Protein AF-A0ABD0PMT8-F1 (afdb_monomer_lite)

Structure (mmCIF, N/CA/C/O backbone):
data_AF-A0ABD0PMT8-F1
#
_entry.id   AF-A0ABD0PMT8-F1
#
loop_
_atom_site.group_PDB
_atom_site.id
_atom_site.type_symbol
_atom_site.label_atom_id
_atom_site.label_alt_id
_atom_site.label_comp_id
_atom_site.label_asym_id
_atom_site.label_entity_id
_atom_site.label_seq_id
_atom_site.pdbx_PDB_ins_code
_atom_site.Cartn_x
_atom_site.Cartn_y
_atom_site.Cartn_z
_atom_site.occupancy
_atom_site.B_iso_or_equiv
_atom_site.auth_seq_id
_atom_site.auth_comp_id
_atom_site.auth_asym_id
_atom_site.auth_atom_id
_atom_site.pdbx_PDB_model_num
ATOM 1 N N . VAL A 1 1 ? 21.613 -3.678 -17.437 1.00 86.06 1 VAL A N 1
ATOM 2 C CA . VAL A 1 1 ? 21.689 -2.504 -16.543 1.00 86.06 1 VAL A CA 1
ATOM 3 C C . VAL A 1 1 ? 21.342 -3.020 -15.163 1.00 86.06 1 VAL A C 1
ATOM 5 O O . VAL A 1 1 ? 20.342 -3.719 -15.073 1.00 86.06 1 VAL A O 1
ATOM 8 N N . GLY A 1 2 ? 22.207 -2.833 -14.167 1.00 92.25 2 GLY A N 1
ATOM 9 C CA . GLY A 1 2 ? 21.844 -3.144 -12.781 1.00 92.25 2 GLY A CA 1
ATOM 10 C C . GLY A 1 2 ? 20.996 -2.002 -12.235 1.00 92.25 2 GLY A C 1
ATOM 11 O O . GLY A 1 2 ? 21.310 -0.850 -12.531 1.00 92.25 2 GLY A O 1
ATOM 12 N N . ILE A 1 3 ? 19.929 -2.326 -11.516 1.00 95.12 3 ILE A N 1
ATOM 13 C CA . ILE A 1 3 ? 19.162 -1.354 -10.735 1.00 95.12 3 ILE A CA 1
ATOM 14 C C . ILE A 1 3 ? 19.771 -1.349 -9.332 1.00 95.12 3 ILE A C 1
ATOM 16 O O . ILE A 1 3 ? 20.175 -2.409 -8.848 1.00 95.12 3 ILE A O 1
ATOM 20 N N . ILE A 1 4 ? 19.946 -0.160 -8.759 1.00 94.19 4 ILE A N 1
ATOM 21 C CA . ILE A 1 4 ? 20.420 -0.005 -7.385 1.00 94.19 4 ILE A CA 1
ATOM 22 C C . ILE A 1 4 ? 19.175 -0.070 -6.513 1.00 94.19 4 ILE A C 1
ATOM 24 O O . ILE A 1 4 ? 18.227 0.656 -6.774 1.00 94.19 4 ILE A O 1
ATOM 28 N N . ASP A 1 5 ? 19.198 -1.003 -5.574 1.00 90.88 5 ASP A N 1
ATOM 29 C CA . ASP A 1 5 ? 18.148 -1.252 -4.596 1.00 90.88 5 ASP A CA 1
ATOM 30 C C . ASP A 1 5 ? 18.662 -0.719 -3.259 1.00 90.88 5 ASP A C 1
ATOM 32 O O . ASP A 1 5 ? 19.773 -1.097 -2.849 1.00 90.88 5 ASP A O 1
ATOM 36 N N . ASP A 1 6 ? 17.930 0.204 -2.645 1.00 90.25 6 ASP A N 1
ATOM 37 C CA . ASP A 1 6 ? 18.245 0.711 -1.314 1.00 90.25 6 ASP A CA 1
ATOM 38 C C . ASP A 1 6 ? 17.023 0.669 -0.381 1.00 90.25 6 ASP A C 1
ATOM 40 O O . ASP A 1 6 ? 16.229 -0.253 -0.500 1.00 90.25 6 ASP A O 1
ATOM 44 N N . ASP A 1 7 ? 16.996 1.518 0.647 1.00 87.06 7 ASP A N 1
ATOM 45 C CA . ASP A 1 7 ? 16.019 1.459 1.747 1.00 87.06 7 ASP A CA 1
ATOM 46 C C . ASP A 1 7 ? 15.352 2.833 1.980 1.00 87.06 7 ASP A C 1
ATOM 48 O O . ASP A 1 7 ? 14.820 3.118 3.064 1.00 87.06 7 ASP A O 1
ATOM 52 N N . ILE A 1 8 ? 15.493 3.751 1.024 1.00 86.69 8 ILE A N 1
ATOM 53 C CA . ILE A 1 8 ? 15.050 5.135 1.112 1.00 86.69 8 ILE A CA 1
ATOM 54 C C . ILE A 1 8 ? 13.871 5.300 0.167 1.00 86.69 8 ILE A C 1
ATOM 56 O O . ILE A 1 8 ? 14.021 5.165 -1.031 1.00 86.69 8 ILE A O 1
ATOM 60 N N . PHE A 1 9 ? 12.724 5.710 0.708 1.00 88.62 9 PHE A N 1
ATOM 61 C CA . PHE A 1 9 ? 11.568 6.046 -0.118 1.00 88.62 9 PHE A CA 1
ATOM 62 C C . PHE A 1 9 ? 11.873 7.206 -1.083 1.00 88.62 9 PHE A C 1
ATOM 64 O O . PHE A 1 9 ? 12.107 8.343 -0.647 1.00 88.62 9 PHE A O 1
ATOM 71 N N . GLU A 1 10 ? 11.782 6.922 -2.377 1.00 91.00 10 GLU A N 1
ATOM 72 C CA . GLU A 1 10 ? 11.940 7.849 -3.495 1.00 91.00 10 GLU A CA 1
ATOM 73 C C . GLU A 1 10 ? 10.642 7.985 -4.326 1.00 91.00 10 GLU A C 1
ATOM 75 O O . GLU A 1 10 ? 9.675 7.236 -4.178 1.00 91.00 10 GLU A O 1
ATOM 80 N N . GLU A 1 11 ? 10.572 9.005 -5.190 1.00 91.00 11 GLU A N 1
ATOM 81 C CA . GLU A 1 11 ? 9.503 9.096 -6.199 1.00 91.00 11 GLU A CA 1
ATOM 82 C C . GLU A 1 11 ? 9.849 8.230 -7.422 1.00 91.00 11 GLU A C 1
ATOM 84 O O . GLU A 1 11 ? 11.017 7.965 -7.676 1.00 91.00 11 GLU A O 1
ATOM 89 N N . ASP A 1 12 ? 8.853 7.847 -8.233 1.00 91.81 12 ASP A N 1
ATOM 90 C CA . ASP A 1 12 ? 9.092 7.109 -9.482 1.00 91.81 12 ASP A CA 1
ATOM 91 C C . ASP A 1 12 ? 10.097 7.840 -10.392 1.00 91.81 12 ASP A C 1
ATOM 93 O O . ASP A 1 12 ? 9.844 8.943 -10.896 1.00 91.81 12 ASP A O 1
ATOM 97 N N . GLU A 1 13 ? 11.213 7.180 -10.693 1.00 94.75 13 GLU A N 1
ATOM 98 C CA . GLU A 1 13 ? 12.280 7.738 -11.519 1.00 94.75 13 GLU A CA 1
ATOM 99 C C . GLU A 1 13 ? 12.350 7.068 -12.893 1.00 94.75 13 GLU A C 1
ATOM 101 O O . GLU A 1 13 ? 11.780 6.005 -13.139 1.00 94.75 13 GLU A O 1
ATOM 106 N N . HIS A 1 14 ? 13.065 7.673 -13.845 1.00 96.19 14 HIS A N 1
ATOM 107 C CA . HIS A 1 14 ? 13.299 7.030 -15.135 1.00 96.19 14 HIS A CA 1
ATOM 108 C C . HIS A 1 14 ? 14.665 7.345 -15.731 1.00 96.19 14 HIS A C 1
ATOM 110 O O . HIS A 1 14 ? 15.220 8.431 -15.577 1.00 96.19 14 HIS A O 1
ATOM 116 N N . PHE A 1 15 ? 15.168 6.397 -16.514 1.00 97.81 15 PHE A N 1
ATOM 117 C CA . PHE A 1 15 ? 16.355 6.578 -17.335 1.00 97.81 15 PHE A CA 1
ATOM 118 C C . PHE A 1 15 ? 16.117 6.081 -18.760 1.00 97.81 15 PHE A C 1
ATOM 120 O O . PHE A 1 15 ? 15.138 5.397 -19.068 1.00 97.81 15 PHE A O 1
ATOM 127 N N . PHE A 1 16 ? 17.032 6.440 -19.659 1.00 98.00 16 PHE A N 1
ATOM 128 C CA . PHE A 1 16 ? 16.930 6.103 -21.073 1.00 98.00 16 PHE A CA 1
ATOM 129 C C . PHE A 1 16 ? 18.049 5.167 -21.510 1.00 98.00 16 PHE A C 1
ATOM 131 O O . PHE A 1 16 ? 19.218 5.370 -21.183 1.00 98.00 16 PHE A O 1
ATOM 138 N N . VAL A 1 17 ? 17.704 4.189 -22.343 1.00 97.69 17 VAL A N 1
ATOM 139 C CA . VAL A 1 17 ? 18.668 3.353 -23.063 1.00 97.69 17 VAL A CA 1
ATOM 140 C C . VAL A 1 17 ? 18.586 3.701 -24.541 1.00 97.69 17 VAL A C 1
ATOM 142 O O . VAL A 1 17 ? 17.520 3.593 -25.140 1.00 97.69 17 VAL A O 1
ATOM 145 N N . ARG A 1 18 ? 19.701 4.133 -25.140 1.00 97.56 18 ARG A N 1
ATOM 146 C CA . ARG A 1 18 ? 19.748 4.613 -26.529 1.00 97.56 18 ARG A CA 1
ATOM 147 C C . ARG A 1 18 ? 20.630 3.729 -27.408 1.00 97.56 18 ARG A C 1
ATOM 149 O O . ARG A 1 18 ? 21.775 3.453 -27.059 1.00 97.56 18 ARG A O 1
ATOM 156 N N . LEU A 1 19 ? 20.120 3.353 -28.579 1.00 96.44 19 LEU A N 1
ATOM 157 C CA . LEU A 1 19 ? 20.895 2.694 -29.630 1.00 96.44 19 LEU A CA 1
ATOM 158 C C . LEU A 1 19 ? 21.696 3.737 -30.420 1.00 96.44 19 LEU A C 1
ATOM 160 O O . LEU A 1 19 ? 21.139 4.728 -30.891 1.00 96.44 19 LEU A O 1
ATOM 164 N N . LEU A 1 20 ? 23.004 3.521 -30.569 1.00 94.12 20 LEU A N 1
ATOM 165 C CA . LEU A 1 20 ? 23.929 4.416 -31.272 1.00 94.12 20 LEU A CA 1
ATOM 166 C C . LEU A 1 20 ? 24.997 3.604 -32.006 1.00 94.12 20 LEU A C 1
ATOM 168 O O . LEU A 1 20 ? 25.273 2.468 -31.631 1.00 94.12 20 LEU A O 1
ATOM 172 N N . ASN A 1 21 ? 25.651 4.236 -32.989 1.00 88.44 21 ASN A N 1
ATOM 173 C CA . ASN A 1 21 ? 26.905 3.745 -33.572 1.00 88.44 21 ASN A CA 1
ATOM 174 C C . ASN A 1 21 ? 26.790 2.296 -34.089 1.00 88.44 21 ASN A C 1
ATOM 176 O O . ASN A 1 21 ? 27.581 1.428 -33.721 1.00 88.44 21 ASN A O 1
ATOM 180 N N . LEU A 1 22 ? 25.770 2.037 -34.920 1.00 87.25 22 LEU A N 1
ATOM 181 C CA . LEU A 1 22 ? 25.650 0.774 -35.645 1.00 87.25 22 LEU A CA 1
ATOM 182 C C . LEU A 1 22 ? 26.889 0.593 -36.522 1.00 87.25 22 LEU A C 1
ATOM 184 O O . LEU A 1 22 ? 27.165 1.424 -37.381 1.00 87.25 22 LEU A O 1
ATOM 188 N N . ARG A 1 23 ? 27.614 -0.501 -36.305 1.00 84.38 23 ARG A N 1
ATOM 189 C CA . ARG A 1 23 ? 28.784 -0.883 -37.094 1.00 84.38 23 ARG A CA 1
ATOM 190 C C . ARG A 1 23 ? 28.513 -2.229 -37.734 1.00 84.38 23 ARG A C 1
ATOM 192 O O . ARG A 1 23 ? 28.020 -3.135 -37.063 1.00 84.38 23 ARG A O 1
ATOM 199 N N . VAL A 1 24 ? 28.831 -2.350 -39.015 1.00 83.00 24 VAL A N 1
ATOM 200 C CA . VAL A 1 24 ? 28.675 -3.595 -39.769 1.00 83.00 24 VAL A CA 1
ATOM 201 C C . VAL A 1 24 ? 30.066 -4.138 -40.063 1.00 83.00 24 VAL A C 1
ATOM 203 O O . VAL A 1 24 ? 30.890 -3.428 -40.630 1.00 83.00 24 VAL A O 1
ATOM 206 N N . GLY A 1 25 ? 30.332 -5.365 -39.617 1.00 80.25 25 GLY A N 1
ATOM 207 C CA . GLY A 1 25 ? 31.571 -6.078 -39.916 1.00 80.25 25 GLY A CA 1
ATOM 208 C C . GLY A 1 25 ? 31.377 -7.144 -40.991 1.00 80.25 25 GLY A C 1
ATOM 209 O O . GLY A 1 25 ? 30.244 -7.540 -41.280 1.00 80.25 25 GLY A O 1
ATOM 210 N N . ASP A 1 26 ? 32.479 -7.596 -41.580 1.00 79.38 26 ASP A N 1
ATOM 211 C CA . ASP A 1 26 ? 32.521 -8.761 -42.467 1.00 79.38 26 ASP A CA 1
ATOM 212 C C . ASP A 1 26 ? 32.546 -10.095 -41.685 1.00 79.38 26 ASP A C 1
ATOM 214 O O . ASP A 1 26 ? 32.408 -10.131 -40.457 1.00 79.38 26 ASP A O 1
ATOM 218 N N . ALA A 1 27 ? 32.663 -11.219 -42.401 1.00 78.12 27 ALA A N 1
ATOM 219 C CA . ALA A 1 27 ? 32.659 -12.561 -41.809 1.00 78.12 27 ALA A CA 1
ATOM 220 C C . ALA A 1 27 ? 33.898 -12.831 -40.934 1.00 78.12 27 ALA A C 1
ATOM 222 O O . ALA A 1 27 ? 33.855 -13.685 -40.046 1.00 78.12 27 ALA A O 1
ATOM 223 N N . GLU A 1 28 ? 34.981 -12.092 -41.164 1.00 82.94 28 GLU A N 1
ATOM 224 C CA . GLU A 1 28 ? 36.216 -12.111 -40.390 1.00 82.94 28 GLU A CA 1
ATOM 225 C C . GLU A 1 28 ? 36.166 -11.190 -39.151 1.00 82.94 28 GLU A C 1
ATOM 227 O O . GLU A 1 28 ? 37.104 -11.186 -38.350 1.00 82.94 28 GLU A O 1
ATOM 232 N N . GLY A 1 29 ? 35.067 -10.452 -38.942 1.00 75.94 29 GLY A N 1
ATOM 233 C CA . GLY A 1 29 ? 34.867 -9.565 -37.792 1.00 75.94 29 GLY A CA 1
ATOM 234 C C . GLY A 1 29 ? 35.569 -8.210 -37.922 1.00 75.94 29 GLY A C 1
ATOM 235 O O . GLY A 1 29 ? 35.713 -7.496 -36.925 1.00 75.94 29 GLY A O 1
ATOM 236 N N . MET A 1 30 ? 36.005 -7.846 -39.128 1.00 77.12 30 MET A N 1
ATOM 237 C CA . MET A 1 30 ? 36.593 -6.547 -39.427 1.00 77.12 30 MET A CA 1
ATOM 238 C C . MET A 1 30 ? 35.482 -5.539 -39.715 1.00 77.12 30 MET A C 1
ATOM 240 O O . MET A 1 30 ? 34.586 -5.786 -40.518 1.00 77.12 30 MET A O 1
ATOM 244 N N . PHE A 1 31 ? 35.532 -4.383 -39.055 1.00 76.31 31 PHE A N 1
ATOM 245 C CA . PHE A 1 31 ? 34.593 -3.290 -39.299 1.00 76.31 31 PHE A CA 1
ATOM 246 C C . PHE A 1 31 ? 35.156 -2.390 -40.402 1.00 76.31 31 PHE A C 1
ATOM 248 O O . PHE A 1 31 ? 36.201 -1.766 -40.210 1.00 76.31 31 PHE A O 1
ATOM 255 N N . GLU A 1 32 ? 34.483 -2.337 -41.550 1.00 68.06 32 GLU A N 1
ATOM 256 C CA . GLU A 1 32 ? 34.843 -1.426 -42.641 1.00 68.06 32 GLU A CA 1
ATOM 257 C C . GLU A 1 32 ? 34.636 0.035 -42.190 1.00 68.06 32 GLU A C 1
ATOM 259 O O . GLU A 1 32 ? 33.664 0.358 -41.503 1.00 68.06 32 GLU A O 1
ATOM 264 N N . SER A 1 33 ? 35.557 0.935 -42.551 1.00 61.69 33 SER A N 1
ATOM 265 C CA . SER A 1 33 ? 35.301 2.379 -42.493 1.00 61.69 33 SER A CA 1
ATOM 266 C C . SER A 1 33 ? 34.287 2.722 -43.577 1.00 61.69 33 SER A C 1
ATOM 268 O O . SER A 1 33 ? 34.504 2.294 -44.704 1.00 61.69 33 SER A O 1
ATOM 270 N N . ASP A 1 34 ? 33.227 3.469 -43.248 1.00 61.41 34 ASP A N 1
ATOM 271 C CA . ASP A 1 34 ? 32.156 3.862 -44.179 1.00 61.41 34 ASP A CA 1
ATOM 272 C C . ASP A 1 34 ? 32.714 4.307 -45.547 1.00 61.41 34 ASP A C 1
ATOM 274 O O . ASP A 1 34 ? 33.163 5.443 -45.716 1.00 61.41 34 ASP A O 1
ATOM 278 N N . ASP A 1 35 ? 32.695 3.403 -46.530 1.00 63.34 35 ASP A N 1
ATOM 279 C CA . ASP A 1 35 ? 33.005 3.717 -47.920 1.00 63.34 35 ASP A CA 1
ATOM 280 C C . ASP A 1 35 ? 31.790 4.447 -48.502 1.00 63.34 35 ASP A C 1
ATOM 282 O O . ASP A 1 35 ? 30.694 3.890 -48.597 1.00 63.34 35 ASP A O 1
ATOM 286 N N . ALA A 1 36 ? 31.978 5.713 -48.878 1.00 60.78 36 ALA A N 1
ATOM 287 C CA . ALA A 1 36 ? 30.900 6.643 -49.230 1.00 60.78 36 ALA A CA 1
ATOM 288 C C . ALA A 1 36 ? 30.051 6.233 -50.459 1.00 60.78 36 ALA A C 1
ATOM 290 O O . ALA A 1 36 ? 29.017 6.851 -50.709 1.00 60.78 36 ALA A O 1
ATOM 291 N N . ASP A 1 37 ? 30.462 5.195 -51.197 1.00 63.72 37 ASP A N 1
ATOM 292 C CA . ASP A 1 37 ? 29.815 4.705 -52.423 1.00 63.72 37 ASP A CA 1
ATOM 293 C C . ASP A 1 37 ? 28.985 3.411 -52.238 1.00 63.72 37 ASP A C 1
ATOM 295 O O . ASP A 1 37 ? 28.399 2.918 -53.205 1.00 63.72 37 ASP A O 1
ATOM 299 N N . GLN A 1 38 ? 28.880 2.848 -51.022 1.00 66.44 38 GLN A N 1
ATOM 300 C CA . GLN A 1 38 ? 28.040 1.667 -50.747 1.00 66.44 38 GLN A CA 1
ATOM 301 C C . GLN A 1 38 ? 26.762 2.000 -49.965 1.00 66.44 38 GLN A C 1
ATOM 303 O O . GLN A 1 38 ? 26.754 2.781 -49.016 1.00 66.44 38 GLN A O 1
ATOM 308 N N . ALA A 1 39 ? 25.650 1.361 -50.352 1.00 65.06 39 ALA A N 1
ATOM 309 C CA . ALA A 1 39 ? 24.392 1.454 -49.615 1.00 65.06 39 ALA A CA 1
AT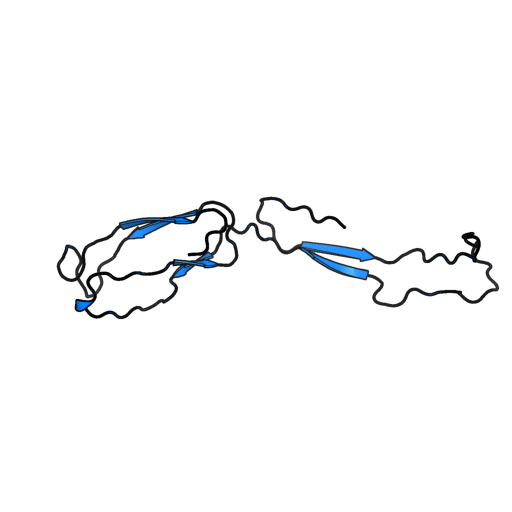OM 310 C C . ALA A 1 39 ? 24.560 0.904 -48.181 1.00 65.06 39 ALA A C 1
ATOM 312 O O . ALA A 1 39 ? 25.256 -0.098 -47.994 1.00 65.06 39 ALA A O 1
ATOM 313 N N . PRO A 1 40 ? 23.901 1.504 -47.171 1.00 69.06 40 PRO A N 1
ATOM 314 C CA . PRO A 1 40 ? 24.057 1.089 -45.782 1.00 69.06 40 PRO A CA 1
ATOM 315 C C . PRO A 1 40 ? 23.639 -0.376 -45.603 1.00 69.06 40 PRO A C 1
ATOM 317 O O . PRO A 1 40 ? 22.489 -0.741 -45.849 1.00 69.06 40 PRO A O 1
ATOM 320 N N . LYS A 1 41 ? 24.577 -1.213 -45.143 1.00 76.56 41 LYS A N 1
ATOM 321 C CA . LYS A 1 41 ? 24.370 -2.657 -44.914 1.00 76.56 41 LYS A CA 1
ATOM 322 C C . LYS A 1 41 ? 23.418 -2.949 -43.740 1.00 76.56 41 LYS A C 1
ATOM 324 O O . LYS A 1 41 ? 22.911 -4.059 -43.612 1.00 76.56 41 LYS A O 1
ATOM 329 N N . GLY A 1 42 ? 23.142 -1.951 -42.902 1.00 84.62 42 GLY A N 1
ATOM 330 C CA . GLY A 1 42 ? 22.171 -2.014 -41.815 1.00 84.62 42 GLY A CA 1
ATOM 331 C C . GLY A 1 42 ? 21.677 -0.621 -41.434 1.00 84.62 42 GLY A C 1
ATOM 332 O O . GLY A 1 42 ? 22.294 0.387 -41.775 1.00 84.62 42 GLY A O 1
ATOM 333 N N . ARG A 1 43 ? 20.547 -0.551 -40.726 1.00 89.38 43 ARG A N 1
ATOM 334 C CA . ARG A 1 43 ? 19.976 0.715 -40.256 1.00 89.38 43 ARG A CA 1
ATOM 335 C C . ARG A 1 43 ? 19.271 0.528 -38.919 1.00 89.38 43 ARG A C 1
ATOM 337 O O . ARG A 1 43 ? 18.487 -0.405 -38.768 1.00 89.38 43 ARG A O 1
ATOM 344 N N . LEU A 1 44 ? 19.506 1.451 -37.989 1.00 92.50 44 LEU A N 1
ATOM 345 C CA . LEU A 1 44 ? 18.707 1.568 -36.772 1.00 92.50 44 LEU A CA 1
ATOM 346 C C . LEU A 1 44 ? 17.353 2.221 -37.099 1.00 92.50 44 LEU A C 1
ATOM 348 O O . LEU A 1 44 ? 17.304 3.196 -37.850 1.00 92.50 44 LEU A O 1
ATOM 352 N N . VAL A 1 45 ? 16.262 1.692 -36.548 1.00 94.56 45 VAL A N 1
ATOM 353 C CA . VAL A 1 45 ? 14.895 2.194 -36.766 1.00 94.56 45 VAL A CA 1
ATOM 354 C C . VAL A 1 45 ? 14.205 2.476 -35.437 1.00 94.56 45 VAL A C 1
ATOM 356 O O . VAL A 1 45 ? 14.538 1.857 -34.431 1.00 94.56 45 VAL A O 1
ATOM 359 N N . GLU A 1 46 ? 13.257 3.413 -35.437 1.00 95.44 46 GLU A N 1
ATOM 360 C CA . GLU A 1 46 ? 12.527 3.791 -34.225 1.00 95.44 46 GLU A CA 1
ATOM 361 C C . GLU A 1 46 ? 11.727 2.615 -33.624 1.00 95.44 46 GLU A C 1
ATOM 363 O O . GLU A 1 46 ? 11.177 1.807 -34.382 1.00 95.44 46 GLU A O 1
ATOM 368 N N . PRO A 1 47 ? 11.606 2.545 -32.281 1.00 95.44 47 PRO A N 1
ATOM 369 C CA . PRO A 1 47 ? 12.177 3.473 -31.300 1.00 95.44 47 PRO A CA 1
ATOM 370 C C . PRO A 1 47 ? 13.680 3.247 -31.057 1.00 95.44 47 PRO A C 1
ATOM 372 O O . PRO A 1 47 ? 14.110 2.144 -30.725 1.00 95.44 47 PRO A O 1
ATOM 375 N N . LEU A 1 48 ? 14.486 4.309 -31.163 1.00 96.81 48 LEU A N 1
ATOM 376 C CA . LEU A 1 48 ? 15.933 4.257 -30.875 1.00 96.81 48 LEU A CA 1
ATOM 377 C C . LEU A 1 48 ? 16.273 4.467 -29.400 1.00 96.81 48 LEU A C 1
ATOM 379 O O . LEU A 1 48 ? 17.436 4.348 -29.003 1.00 96.81 48 LEU A O 1
ATOM 383 N N . MET A 1 49 ? 15.270 4.823 -28.605 1.00 97.81 49 MET A N 1
ATOM 384 C CA . MET A 1 49 ? 15.390 5.087 -27.185 1.00 97.81 49 MET A CA 1
ATOM 385 C C . MET A 1 49 ? 14.287 4.344 -26.440 1.00 97.81 49 MET A C 1
ATOM 387 O O . MET A 1 49 ? 13.108 4.524 -26.739 1.00 97.81 49 MET A O 1
ATOM 391 N N . ALA A 1 50 ? 14.678 3.527 -25.470 1.00 97.75 50 ALA A N 1
ATOM 392 C CA . ALA A 1 50 ? 13.766 2.933 -24.508 1.00 97.75 50 ALA A CA 1
ATOM 393 C C . ALA A 1 50 ? 13.765 3.784 -23.235 1.00 97.75 50 ALA A C 1
ATOM 395 O O . ALA A 1 50 ? 14.835 4.143 -22.740 1.00 97.75 50 ALA A O 1
ATOM 396 N N . THR A 1 51 ? 12.578 4.089 -22.717 1.00 97.75 51 THR A N 1
ATOM 397 C CA . THR A 1 51 ? 12.395 4.661 -21.378 1.00 97.75 51 THR A CA 1
ATOM 398 C C . THR A 1 51 ? 12.209 3.516 -20.394 1.00 97.75 51 THR A C 1
ATOM 400 O O . THR A 1 51 ? 11.382 2.637 -20.633 1.00 97.75 51 THR 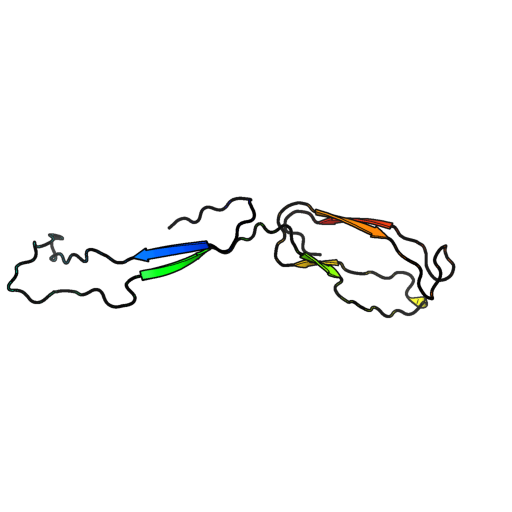A O 1
ATOM 403 N N . VAL A 1 52 ? 12.973 3.522 -19.308 1.00 97.25 52 VAL A N 1
ATOM 404 C CA . VAL A 1 52 ? 12.851 2.567 -18.206 1.00 97.25 52 VAL A CA 1
ATOM 405 C C . VAL A 1 52 ? 12.457 3.351 -16.967 1.00 97.25 52 VAL A C 1
ATOM 407 O O . VAL A 1 52 ? 13.160 4.293 -16.618 1.00 97.25 52 VAL A O 1
ATOM 410 N N . THR A 1 53 ? 11.352 2.968 -16.334 1.00 96.31 53 THR A N 1
ATOM 411 C CA . THR A 1 53 ? 10.885 3.549 -15.069 1.00 96.31 53 THR A CA 1
ATOM 412 C C . THR A 1 53 ? 11.287 2.631 -13.921 1.00 96.31 53 THR A C 1
ATOM 414 O O . THR A 1 53 ? 11.113 1.415 -14.029 1.00 96.31 53 THR A O 1
ATOM 417 N N . ILE A 1 54 ? 11.838 3.210 -12.861 1.00 95.00 54 ILE A N 1
ATOM 418 C CA . ILE A 1 54 ? 12.119 2.553 -11.587 1.00 95.00 54 ILE A CA 1
ATOM 419 C C . ILE A 1 54 ? 10.988 2.966 -10.648 1.00 95.00 54 ILE A C 1
ATOM 421 O O . ILE A 1 54 ? 10.710 4.154 -10.514 1.00 95.00 54 ILE A O 1
ATOM 425 N N . LEU A 1 55 ? 10.297 1.970 -10.100 1.00 91.31 55 LEU A N 1
ATOM 426 C CA . LEU A 1 55 ? 9.253 2.169 -9.102 1.00 91.31 55 LEU A CA 1
ATOM 427 C C . LEU A 1 55 ? 9.875 1.885 -7.742 1.00 91.31 55 LEU A C 1
ATOM 429 O O . LEU A 1 55 ? 10.498 0.833 -7.591 1.00 91.31 55 LEU A O 1
ATOM 433 N N . ASP A 1 56 ? 9.688 2.801 -6.804 1.00 89.56 56 ASP A N 1
ATOM 434 C CA . ASP A 1 56 ? 10.125 2.651 -5.420 1.00 89.56 56 ASP A CA 1
ATOM 435 C C . ASP A 1 56 ? 9.206 1.682 -4.652 1.00 89.56 56 ASP A C 1
ATOM 437 O O . ASP A 1 56 ? 7.976 1.719 -4.806 1.00 89.56 56 ASP A O 1
ATOM 441 N N . ASP A 1 57 ? 9.783 0.801 -3.833 1.00 85.50 57 ASP A N 1
ATOM 442 C CA . ASP A 1 57 ? 9.055 -0.111 -2.943 1.00 85.50 57 ASP A CA 1
ATOM 443 C C . ASP A 1 57 ? 9.364 0.095 -1.447 1.00 85.50 57 ASP A C 1
ATOM 445 O O . ASP A 1 57 ? 8.897 -0.673 -0.597 1.00 85.50 57 ASP A O 1
ATOM 449 N N . ASP A 1 58 ? 10.020 1.204 -1.100 1.00 90.75 58 ASP A N 1
ATOM 450 C CA . ASP A 1 58 ? 10.465 1.550 0.250 1.00 90.75 58 ASP A CA 1
ATOM 451 C C . ASP A 1 58 ? 9.454 2.379 1.053 1.00 90.75 58 ASP A C 1
ATOM 453 O O . ASP A 1 58 ? 9.704 2.803 2.189 1.00 90.75 58 ASP A O 1
ATOM 457 N N . HIS A 1 59 ? 8.251 2.587 0.518 1.00 92.56 59 HIS A N 1
ATOM 458 C CA . HIS A 1 59 ? 7.200 3.271 1.258 1.00 92.56 59 HIS A CA 1
ATOM 459 C C . HIS A 1 59 ? 6.825 2.484 2.534 1.00 92.56 59 HIS A C 1
ATOM 461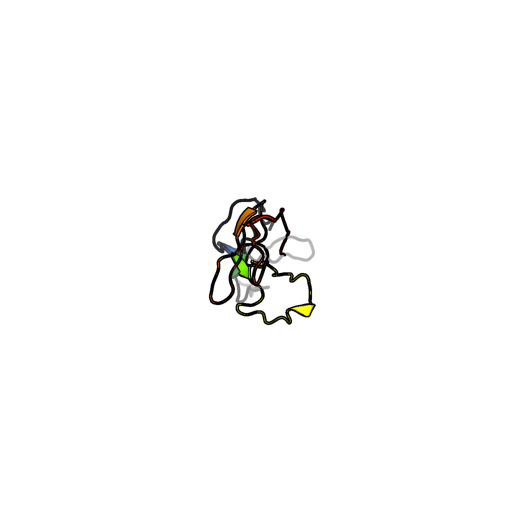 O O . HIS A 1 59 ? 6.546 1.279 2.518 1.00 92.56 59 HIS A O 1
ATOM 467 N N . ALA A 1 60 ? 6.733 3.185 3.669 1.00 91.94 60 ALA A N 1
ATOM 468 C CA . ALA A 1 60 ? 6.406 2.577 4.965 1.00 91.94 60 ALA A CA 1
ATOM 469 C C . ALA A 1 60 ? 4.969 2.023 5.048 1.00 91.94 60 ALA A C 1
ATOM 471 O O . ALA A 1 60 ? 4.608 1.346 6.011 1.00 91.94 60 ALA A O 1
ATOM 472 N N . GLY A 1 61 ? 4.143 2.290 4.043 1.00 93.56 61 GLY A N 1
ATOM 473 C CA . GLY A 1 61 ? 2.780 1.795 3.908 1.00 93.56 61 GLY A CA 1
ATOM 474 C C . GLY A 1 61 ? 1.703 2.802 4.319 1.00 93.56 61 GLY A C 1
ATOM 475 O O . GLY A 1 61 ? 1.935 3.779 5.027 1.00 93.56 61 GLY A O 1
ATOM 476 N N . ILE A 1 62 ? 0.491 2.553 3.835 1.00 94.50 62 ILE A N 1
ATOM 477 C CA . ILE A 1 62 ? -0.741 3.296 4.094 1.00 94.50 62 ILE A CA 1
ATOM 478 C C . ILE A 1 62 ? -1.690 2.357 4.829 1.00 94.50 62 ILE A C 1
ATOM 480 O O . ILE A 1 62 ? -2.081 1.319 4.296 1.00 94.50 62 ILE A O 1
ATOM 484 N N . PHE A 1 63 ? -2.080 2.731 6.042 1.00 97.19 63 PHE A N 1
ATOM 485 C CA . PHE A 1 63 ? -2.821 1.858 6.946 1.00 97.19 63 PHE A CA 1
ATOM 486 C C . PHE A 1 63 ? -4.303 2.219 6.975 1.00 97.19 63 PHE A C 1
ATOM 488 O O . PHE A 1 63 ? -4.667 3.368 7.229 1.00 97.19 63 PHE A O 1
ATOM 495 N N . THR A 1 64 ? -5.169 1.240 6.728 1.00 97.56 64 THR A N 1
ATOM 496 C CA . THR A 1 64 ? -6.628 1.414 6.766 1.00 97.56 64 THR A CA 1
ATOM 497 C C . THR A 1 64 ? -7.300 0.203 7.395 1.00 97.56 64 THR A C 1
ATOM 499 O O . THR A 1 64 ? -6.737 -0.883 7.412 1.00 97.56 64 THR A O 1
ATOM 502 N N . PHE A 1 65 ? -8.535 0.342 7.870 1.00 97.94 65 PHE A N 1
ATOM 503 C CA . PHE A 1 65 ? -9.353 -0.835 8.174 1.00 97.94 65 PHE A CA 1
ATOM 504 C C . PHE A 1 65 ? -9.811 -1.522 6.885 1.00 97.94 65 PHE A C 1
ATOM 506 O O . PHE A 1 65 ? -9.988 -0.859 5.861 1.00 97.94 65 PHE A O 1
ATOM 513 N N . THR A 1 66 ? -10.041 -2.834 6.953 1.00 96.75 66 THR A N 1
ATOM 514 C CA . THR A 1 66 ? -10.619 -3.601 5.832 1.00 96.75 66 THR A CA 1
ATOM 515 C C . THR A 1 66 ? -12.026 -3.104 5.499 1.00 96.75 66 THR A C 1
ATOM 517 O O . THR A 1 66 ? -12.344 -2.846 4.341 1.00 96.75 66 THR A O 1
ATOM 520 N N . ASP A 1 67 ? -12.842 -2.884 6.533 1.00 96.19 67 ASP A N 1
ATOM 521 C CA . ASP A 1 67 ? -14.217 -2.417 6.410 1.00 96.19 67 ASP A CA 1
ATOM 522 C C . ASP A 1 67 ? -14.454 -1.181 7.276 1.00 96.19 67 ASP A C 1
ATOM 524 O O . ASP A 1 67 ? -14.088 -1.128 8.449 1.00 96.19 67 ASP A O 1
ATOM 528 N N . ARG A 1 68 ? -15.153 -0.186 6.718 1.00 95.50 68 ARG A N 1
ATOM 529 C CA . ARG A 1 68 ? -15.584 1.005 7.473 1.00 95.50 68 ARG A CA 1
ATOM 530 C C . ARG A 1 68 ? -16.702 0.696 8.475 1.00 95.50 68 ARG A C 1
ATOM 532 O O . ARG A 1 68 ? -16.916 1.458 9.415 1.00 95.50 68 ARG A O 1
ATOM 539 N N . LEU A 1 69 ? -17.478 -0.356 8.227 1.00 95.94 69 LEU A N 1
ATOM 540 C CA . LEU A 1 69 ? -18.651 -0.706 9.017 1.00 95.94 69 LEU A CA 1
ATOM 541 C C . LEU A 1 69 ? -18.732 -2.216 9.180 1.00 95.94 69 LEU A C 1
ATOM 543 O O . LEU A 1 69 ? -18.969 -2.929 8.208 1.00 95.94 69 LEU A O 1
ATOM 547 N N . VAL A 1 70 ? -18.650 -2.671 10.424 1.00 96.19 70 VAL A N 1
ATOM 548 C CA . VAL A 1 70 ? -18.807 -4.079 10.782 1.00 96.19 70 VAL A CA 1
ATOM 549 C C . VAL A 1 70 ? -20.084 -4.242 11.601 1.00 96.19 70 VAL A C 1
ATOM 551 O O . VAL A 1 70 ? -20.408 -3.410 12.447 1.00 96.19 70 VAL A O 1
ATOM 554 N N . ARG A 1 71 ? -20.850 -5.297 11.319 1.00 96.06 71 ARG A N 1
ATOM 555 C CA . ARG A 1 71 ? -22.056 -5.659 12.072 1.00 96.06 71 ARG A CA 1
ATOM 556 C C . ARG A 1 71 ? -21.857 -7.030 12.688 1.00 96.06 71 ARG A C 1
ATOM 558 O O . ARG A 1 71 ? -21.561 -7.977 11.968 1.00 96.06 71 ARG A O 1
ATOM 565 N N . VAL A 1 72 ? -22.091 -7.136 13.989 1.00 96.00 72 VAL A N 1
ATOM 566 C CA . VAL A 1 72 ? -22.053 -8.404 14.722 1.00 96.00 72 VAL A CA 1
ATOM 567 C C . VAL A 1 72 ? -23.283 -8.590 15.580 1.00 96.00 72 VAL A C 1
ATOM 569 O O . VAL A 1 72 ? -23.979 -7.636 15.919 1.00 96.00 72 VAL A O 1
ATOM 572 N N . SER A 1 73 ? -23.534 -9.850 15.918 1.00 96.19 73 SER A N 1
ATOM 573 C CA . SER A 1 73 ? -24.459 -10.212 16.979 1.00 96.19 73 SER A CA 1
ATOM 574 C C . SER A 1 73 ? -23.730 -10.198 18.318 1.00 96.19 73 SER A C 1
ATOM 576 O O . SER A 1 73 ? -22.592 -10.651 18.404 1.00 96.19 73 SER A O 1
ATOM 578 N N . GLU A 1 74 ? -24.418 -9.765 19.369 1.00 94.00 74 GLU A N 1
ATOM 579 C CA . GLU A 1 74 ? -23.933 -9.805 20.755 1.00 94.00 74 GLU A CA 1
ATOM 580 C C . GLU A 1 74 ? -23.515 -11.222 21.194 1.00 94.00 74 GLU A C 1
ATOM 582 O O . GLU A 1 74 ? -22.665 -11.383 22.063 1.00 94.00 74 GLU A O 1
ATOM 587 N N . SER A 1 75 ? -24.043 -12.275 20.555 1.00 95.31 75 SER A N 1
ATOM 588 C CA . SER A 1 75 ? -23.694 -13.665 20.872 1.00 95.31 75 SER A CA 1
ATOM 589 C C . SER A 1 75 ? -22.335 -14.126 20.327 1.00 95.31 75 SER A C 1
ATOM 591 O O . SER A 1 75 ? -21.978 -15.283 20.538 1.00 95.31 75 SER 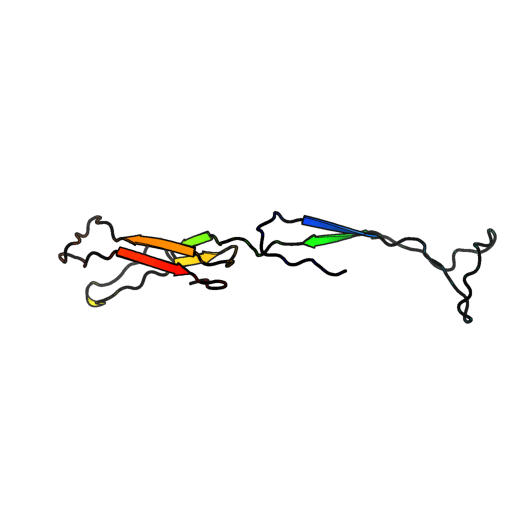A O 1
ATOM 593 N N . VAL A 1 76 ? -21.602 -13.288 19.580 1.00 95.44 76 VAL A N 1
ATOM 594 C CA . VAL A 1 76 ? -20.309 -13.668 18.974 1.00 95.44 76 VAL A CA 1
ATOM 595 C C . VAL A 1 76 ? -19.193 -13.823 20.014 1.00 95.44 76 VAL A C 1
ATOM 597 O O . VAL A 1 76 ? -18.239 -14.564 19.792 1.00 95.44 76 VAL A O 1
ATOM 600 N N . GLY A 1 77 ? -19.314 -13.149 21.162 1.00 93.12 77 GLY A N 1
ATOM 601 C CA . GLY A 1 77 ? -18.311 -13.137 22.229 1.00 93.12 77 GLY A CA 1
ATOM 602 C C . GLY A 1 77 ? -17.111 -12.238 21.919 1.00 93.12 77 GLY A C 1
ATOM 603 O O . GLY A 1 77 ? -16.854 -11.294 22.658 1.00 93.12 77 GLY A O 1
ATOM 604 N N . THR A 1 78 ? -16.397 -12.489 20.820 1.00 93.62 78 THR A N 1
ATOM 605 C CA . THR A 1 78 ? -15.228 -11.694 20.406 1.00 93.62 78 THR A CA 1
ATOM 606 C C . THR A 1 78 ? -15.301 -11.359 18.920 1.00 93.62 78 THR A C 1
ATOM 608 O O . THR A 1 78 ? -15.683 -12.191 18.102 1.00 93.62 78 THR A O 1
ATOM 611 N N . MET A 1 79 ? -14.942 -10.122 18.585 1.00 93.94 79 MET A N 1
ATOM 612 C CA . MET A 1 79 ? -14.860 -9.604 17.222 1.00 93.94 79 MET A CA 1
ATOM 613 C C . MET A 1 79 ? -13.400 -9.297 16.896 1.00 93.94 79 MET A C 1
ATOM 615 O O . MET A 1 79 ? -12.705 -8.698 17.713 1.00 93.94 79 MET A O 1
ATOM 619 N N . GLU A 1 80 ? -12.986 -9.607 15.672 1.00 93.88 80 GLU A N 1
ATOM 620 C CA . GLU A 1 80 ? -11.724 -9.141 15.099 1.00 93.88 80 GLU A CA 1
ATOM 621 C C . GLU A 1 80 ? -11.983 -8.013 14.092 1.00 93.88 80 GLU A C 1
ATOM 623 O O . GLU A 1 80 ? -12.910 -8.085 13.284 1.00 93.88 80 GLU A O 1
ATOM 628 N N . VAL A 1 81 ? -11.165 -6.958 14.142 1.00 95.69 81 VAL A N 1
ATOM 629 C CA . VAL A 1 81 ? -11.193 -5.849 13.179 1.00 95.69 81 VAL A CA 1
ATOM 630 C C . VAL A 1 81 ? -9.809 -5.728 12.556 1.00 95.69 81 VAL A C 1
ATOM 632 O O . VAL A 1 81 ? -8.845 -5.376 13.230 1.00 95.69 81 VAL A O 1
ATOM 635 N N . THR A 1 82 ? -9.710 -6.034 11.266 1.00 96.81 82 THR A N 1
ATOM 636 C CA . THR A 1 82 ? -8.425 -6.125 10.565 1.00 96.81 82 THR A CA 1
ATOM 637 C C . THR A 1 82 ? -7.974 -4.772 10.020 1.00 96.81 82 THR A C 1
ATOM 639 O O . THR A 1 82 ? -8.721 -4.100 9.295 1.00 96.81 82 THR A O 1
ATOM 642 N N . VAL A 1 83 ? -6.724 -4.410 10.318 1.00 97.81 83 VAL A N 1
ATOM 643 C CA . VAL A 1 83 ? -5.991 -3.303 9.691 1.00 97.81 83 VAL A CA 1
ATOM 644 C C . VAL A 1 83 ? -5.162 -3.859 8.535 1.00 97.81 83 VAL A C 1
ATOM 646 O O . VAL A 1 83 ? -4.529 -4.897 8.669 1.00 97.81 83 VAL A O 1
ATOM 649 N N . VAL A 1 84 ? -5.175 -3.174 7.398 1.00 97.50 84 VAL A N 1
ATOM 650 C CA . VAL A 1 84 ? -4.401 -3.510 6.200 1.00 97.50 84 VAL A CA 1
ATOM 651 C C . VAL A 1 84 ? -3.373 -2.414 5.929 1.00 97.50 84 VAL A C 1
ATOM 653 O O . VAL A 1 84 ? -3.684 -1.227 6.054 1.00 97.50 84 VAL A O 1
ATOM 656 N N . ARG A 1 85 ? -2.159 -2.807 5.544 1.00 97.31 85 ARG A N 1
ATOM 657 C CA . ARG A 1 85 ? -1.052 -1.931 5.137 1.00 97.31 85 ARG A CA 1
ATOM 658 C C . ARG A 1 85 ? -0.870 -2.034 3.621 1.00 97.31 85 ARG A C 1
ATOM 660 O O . ARG A 1 85 ? -0.544 -3.096 3.100 1.00 97.31 85 ARG A O 1
ATOM 667 N N . ASN A 1 86 ? -1.120 -0.934 2.920 1.00 92.75 86 ASN A N 1
ATOM 668 C CA . ASN A 1 86 ? -1.118 -0.833 1.459 1.00 92.75 86 ASN A CA 1
ATOM 669 C C . ASN A 1 86 ? 0.005 0.075 0.956 1.00 92.75 86 ASN A C 1
ATOM 671 O O . ASN A 1 86 ? 0.549 0.858 1.723 1.00 92.75 86 ASN A O 1
ATOM 675 N N . SER A 1 87 ? 0.286 0.048 -0.349 1.00 88.50 87 SER A N 1
ATOM 676 C CA . SER A 1 87 ? 1.236 0.973 -0.990 1.00 88.50 87 SER A CA 1
ATOM 677 C C . SER A 1 87 ? 2.599 1.006 -0.290 1.00 88.50 87 SER A C 1
ATOM 679 O O . SER A 1 87 ? 3.117 2.083 -0.033 1.00 88.50 87 SER A O 1
ATOM 681 N N . GLY A 1 88 ? 3.120 -0.157 0.102 1.00 89.75 88 GLY A N 1
ATOM 682 C CA . GLY A 1 88 ? 4.407 -0.299 0.782 1.00 89.75 88 GLY A CA 1
ATOM 683 C C . GLY A 1 88 ? 4.323 -1.130 2.061 1.00 89.75 88 GLY A C 1
ATOM 684 O O . GLY A 1 88 ? 3.297 -1.144 2.744 1.00 89.75 88 GLY A O 1
ATOM 685 N N . ALA A 1 89 ? 5.400 -1.847 2.369 1.00 94.06 89 ALA A N 1
ATOM 686 C CA . ALA A 1 89 ? 5.524 -2.675 3.569 1.00 94.06 89 ALA A CA 1
ATOM 687 C C . ALA A 1 89 ? 6.916 -2.559 4.218 1.00 94.06 89 ALA A C 1
ATOM 689 O O . ALA A 1 89 ? 7.302 -3.408 5.027 1.00 94.06 89 ALA A O 1
ATOM 690 N N . ARG A 1 90 ? 7.658 -1.495 3.883 1.00 93.81 90 ARG A N 1
ATOM 691 C CA . ARG A 1 90 ? 9.043 -1.318 4.310 1.00 93.81 90 ARG A CA 1
ATOM 692 C C . ARG A 1 90 ? 9.149 -0.860 5.760 1.00 93.81 90 ARG A C 1
ATOM 694 O O . ARG A 1 90 ? 8.455 0.055 6.204 1.00 93.81 90 ARG A O 1
ATOM 701 N N . GLY A 1 91 ? 10.041 -1.496 6.505 1.00 92.81 91 GLY A N 1
ATOM 702 C CA . GLY A 1 91 ? 10.331 -1.192 7.900 1.00 92.81 91 GLY A CA 1
ATOM 703 C C . GLY A 1 91 ? 9.235 -1.610 8.884 1.00 92.81 91 GLY A C 1
ATOM 704 O O . GLY A 1 91 ? 8.143 -2.054 8.509 1.00 92.81 91 GLY A O 1
ATOM 705 N N . THR A 1 92 ? 9.551 -1.450 10.171 1.00 95.88 92 THR A N 1
ATOM 706 C CA . THR A 1 92 ? 8.626 -1.712 11.281 1.00 95.88 92 THR A CA 1
ATOM 707 C C . THR A 1 92 ? 7.798 -0.470 11.600 1.00 95.88 92 THR A C 1
ATOM 709 O O . THR A 1 92 ? 8.355 0.606 11.822 1.00 95.88 92 THR A O 1
ATOM 712 N N . VAL A 1 93 ? 6.475 -0.625 11.676 1.00 96.62 93 VAL A N 1
ATOM 713 C CA . VAL A 1 93 ? 5.533 0.449 12.022 1.00 96.62 93 VAL A CA 1
ATOM 714 C C . VAL A 1 93 ? 4.688 0.042 13.225 1.00 96.62 93 VAL A C 1
ATOM 716 O O . VAL A 1 93 ? 4.179 -1.074 13.284 1.00 96.62 93 VAL A O 1
ATOM 719 N N . ILE A 1 94 ? 4.525 0.965 14.175 1.00 97.81 94 ILE A N 1
ATOM 720 C CA . ILE A 1 94 ? 3.715 0.780 15.384 1.00 97.81 94 ILE A CA 1
ATOM 721 C C . ILE A 1 94 ? 2.505 1.714 15.321 1.00 97.81 94 ILE A C 1
ATOM 723 O O . ILE A 1 94 ? 2.663 2.920 15.122 1.00 97.81 94 ILE A O 1
ATOM 727 N N . ILE A 1 95 ? 1.302 1.161 15.494 1.00 97.69 95 ILE A N 1
ATOM 728 C CA . ILE A 1 95 ? 0.035 1.897 15.410 1.00 97.69 95 ILE A CA 1
ATOM 729 C C . ILE A 1 95 ? -0.745 1.733 16.716 1.00 97.69 95 ILE A C 1
ATOM 731 O O . ILE A 1 95 ? -1.269 0.645 16.971 1.00 97.69 95 ILE A O 1
ATOM 735 N N . PRO A 1 96 ? -0.867 2.787 17.540 1.00 98.19 96 PRO A N 1
ATOM 736 C CA . PRO A 1 96 ? -1.718 2.742 18.716 1.00 98.19 96 PRO A CA 1
ATOM 737 C C . PRO A 1 96 ? -3.195 2.710 18.312 1.00 98.19 96 PRO A C 1
ATOM 739 O O . PRO A 1 96 ? -3.612 3.374 17.361 1.00 98.19 96 PRO A O 1
ATOM 742 N N . TYR A 1 97 ? -3.997 1.962 19.061 1.00 97.94 97 TYR A N 1
ATOM 743 C CA . TYR A 1 97 ? -5.443 1.892 18.890 1.00 97.94 97 TYR A CA 1
ATOM 744 C C . TYR A 1 97 ? -6.153 1.853 20.241 1.00 97.94 97 TYR A C 1
ATOM 746 O O . TYR A 1 97 ? -5.604 1.400 21.249 1.00 97.94 97 TYR A O 1
ATOM 754 N N . HIS A 1 98 ? -7.408 2.293 20.248 1.00 97.75 98 HIS A N 1
ATOM 755 C CA . HIS A 1 98 ? -8.316 2.162 21.380 1.00 97.75 98 HIS A CA 1
ATOM 756 C C . HIS A 1 98 ? -9.769 2.127 20.905 1.00 97.75 98 HIS A C 1
ATOM 758 O O . HIS A 1 98 ? -10.099 2.596 19.815 1.00 97.75 98 HIS A O 1
ATOM 764 N N . THR A 1 99 ? -10.644 1.561 21.728 1.00 97.75 99 THR A N 1
ATOM 765 C CA . THR A 1 99 ? -12.095 1.609 21.535 1.00 97.75 99 THR A CA 1
ATOM 766 C C . THR A 1 99 ? -12.663 2.940 22.022 1.00 97.75 99 THR A C 1
ATOM 768 O O . THR A 1 99 ? -12.283 3.420 23.089 1.00 97.75 99 THR A O 1
ATOM 771 N N . GLU A 1 100 ? -13.625 3.503 21.290 1.00 97.25 100 GLU A N 1
ATOM 772 C CA . GLU A 1 100 ? -14.354 4.713 21.691 1.00 97.25 100 GLU A CA 1
ATOM 773 C C . GLU A 1 100 ? -15.867 4.459 21.743 1.00 97.25 100 GLU A C 1
ATOM 775 O O . GLU A 1 100 ? -16.409 3.812 20.839 1.00 97.25 100 GLU A O 1
ATOM 780 N N . PRO A 1 101 ? -16.573 4.978 22.766 1.00 96.81 101 PRO A N 1
ATOM 781 C CA . PRO A 1 101 ? -18.008 4.783 22.896 1.00 96.81 101 PRO A CA 1
ATOM 782 C C . PRO A 1 101 ? -18.783 5.604 21.861 1.00 96.81 101 PRO A C 1
ATOM 784 O O . PRO A 1 101 ? -18.479 6.765 21.585 1.00 96.81 101 PRO A O 1
ATOM 787 N N . GLY A 1 102 ? -19.843 4.996 21.333 1.00 96.44 102 GLY A N 1
ATOM 788 C CA . GLY A 1 102 ? -20.814 5.638 20.451 1.00 96.44 102 GLY A CA 1
ATOM 789 C C . GLY A 1 102 ? -22.194 5.631 21.098 1.00 96.44 102 GLY A C 1
ATOM 790 O O . GLY A 1 102 ? -22.413 6.230 22.146 1.00 96.44 102 GLY A O 1
ATOM 791 N N . THR A 1 103 ? -23.141 4.927 20.476 1.00 97.38 103 THR A N 1
ATOM 792 C CA . THR A 1 103 ? -24.424 4.607 21.123 1.00 97.38 103 THR A CA 1
ATOM 793 C C . THR A 1 103 ? -24.307 3.441 22.104 1.00 97.38 103 THR A C 1
ATOM 795 O O . THR A 1 103 ? -25.084 3.387 23.051 1.00 97.38 103 THR A O 1
ATOM 798 N N . ALA A 1 104 ? -23.363 2.526 21.863 1.00 97.00 104 ALA A N 1
ATOM 799 C CA . ALA A 1 104 ? -22.978 1.465 22.788 1.00 97.00 104 ALA A CA 1
ATOM 800 C C . ALA A 1 104 ? -21.958 2.004 23.805 1.00 97.00 104 ALA A C 1
ATOM 802 O O . ALA A 1 104 ? -21.077 2.790 23.436 1.00 97.00 104 ALA A O 1
ATOM 803 N N . GLN A 1 105 ? -22.085 1.595 25.065 1.00 96.81 105 GLN A N 1
ATOM 804 C CA . GLN A 1 105 ? -21.236 1.995 26.182 1.00 96.81 105 GLN A CA 1
ATOM 805 C C . GLN A 1 105 ? -20.170 0.936 26.484 1.00 96.81 105 GLN A C 1
ATOM 807 O O . GLN A 1 105 ? -20.464 -0.255 26.593 1.00 96.81 105 GLN A O 1
ATOM 812 N N . GLY A 1 106 ? -18.935 1.405 26.661 1.00 96.38 106 GLY A N 1
ATOM 813 C CA . GLY A 1 106 ? -17.825 0.599 27.167 1.00 96.38 106 GLY A CA 1
ATOM 814 C C . GLY A 1 106 ? -17.947 0.294 28.663 1.00 96.38 106 GLY A C 1
ATOM 815 O O . GLY A 1 106 ? -19.025 0.377 29.257 1.00 96.38 106 GLY A O 1
ATOM 816 N N . GLY A 1 107 ? -16.826 -0.044 29.295 1.00 94.88 107 GLY A N 1
ATOM 817 C CA . GLY A 1 107 ? -16.758 -0.372 30.719 1.00 94.88 107 GLY A CA 1
ATOM 818 C C . GLY A 1 107 ? -17.457 -1.680 31.100 1.00 94.88 107 GLY A C 1
ATOM 819 O O . GLY A 1 107 ? -17.876 -1.819 32.250 1.00 94.88 107 GLY A O 1
ATOM 820 N N . GLY A 1 108 ? -17.628 -2.601 30.145 1.00 95.00 108 GLY A N 1
ATOM 821 C CA . GLY A 1 108 ? -18.281 -3.897 30.356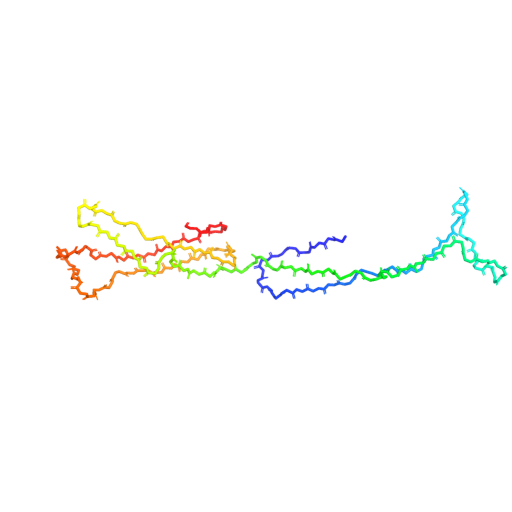 1.00 95.00 108 GLY A CA 1
ATOM 822 C C . GLY A 1 108 ? -19.813 -3.841 30.336 1.00 95.00 108 GLY A C 1
ATOM 823 O O . GLY A 1 108 ? -20.464 -4.761 30.830 1.00 95.00 108 GLY A O 1
ATOM 824 N N . VAL A 1 109 ? -20.404 -2.760 29.807 1.00 96.06 109 VAL A N 1
ATOM 825 C CA . VAL A 1 109 ? -21.862 -2.637 29.635 1.00 96.06 109 VAL A CA 1
ATOM 826 C C . VAL A 1 109 ? -22.307 -3.310 28.338 1.00 96.06 109 VAL A C 1
ATOM 828 O O . VAL A 1 109 ? -23.005 -4.319 28.391 1.00 96.06 109 VAL A O 1
ATOM 831 N N . ASP A 1 110 ? -21.879 -2.773 27.192 1.00 96.38 110 ASP A N 1
ATOM 832 C CA . ASP A 1 110 ? -22.160 -3.344 25.868 1.00 96.38 110 ASP A CA 1
ATOM 833 C C . ASP A 1 110 ? -20.910 -4.003 25.262 1.00 96.38 110 ASP A C 1
ATOM 835 O O . ASP A 1 110 ? -21.008 -4.959 24.492 1.00 96.38 110 ASP A O 1
ATOM 839 N N . TYR A 1 111 ? -19.723 -3.500 25.608 1.00 96.31 111 TYR A N 1
ATOM 840 C CA . TYR A 1 111 ? -18.434 -4.070 25.225 1.00 96.31 111 TYR A CA 1
ATOM 841 C C . TYR A 1 111 ? -17.361 -3.778 26.288 1.00 96.31 111 TYR A C 1
ATOM 843 O O . TYR A 1 111 ? -17.508 -2.883 27.126 1.00 96.31 111 TYR A O 1
ATOM 851 N N . GLU A 1 112 ? -16.271 -4.543 26.251 1.00 97.12 112 GLU A N 1
ATOM 852 C CA . GLU A 1 112 ? -15.086 -4.332 27.091 1.00 97.12 112 GLU A CA 1
ATOM 853 C C . GLU A 1 112 ? -14.120 -3.354 26.409 1.00 97.12 112 GLU A C 1
ATOM 855 O O . GLU A 1 112 ? -13.758 -3.544 25.243 1.00 97.12 112 GLU A O 1
ATOM 860 N N . ASP A 1 113 ? -13.683 -2.313 27.120 1.00 97.19 113 ASP A N 1
ATOM 861 C CA . ASP A 1 113 ? -12.744 -1.339 26.559 1.00 97.19 113 ASP A CA 1
ATOM 862 C C . ASP A 1 113 ? -11.394 -1.994 26.251 1.00 97.19 113 ASP A C 1
ATOM 864 O O . ASP A 1 113 ? -10.799 -2.667 27.093 1.00 97.19 113 ASP A O 1
ATOM 868 N N . THR A 1 114 ? -10.881 -1.762 25.045 1.00 97.31 114 THR A N 1
ATOM 869 C CA . THR A 1 114 ? -9.603 -2.322 24.591 1.00 97.31 114 THR A CA 1
ATOM 870 C C . THR A 1 114 ? -8.719 -1.215 24.038 1.00 97.31 114 THR A C 1
ATOM 872 O O . THR A 1 114 ? -9.190 -0.320 23.338 1.00 97.31 114 THR A O 1
ATOM 875 N N . HIS A 1 115 ? -7.428 -1.273 24.346 1.00 97.62 115 HIS A N 1
ATOM 876 C CA . HIS A 1 115 ? -6.404 -0.401 23.782 1.00 97.62 115 HIS A CA 1
ATOM 877 C C . HIS A 1 115 ? -5.083 -1.155 23.666 1.00 97.62 115 HIS A C 1
ATOM 879 O O . HIS A 1 115 ? -4.858 -2.142 24.369 1.00 97.62 115 HIS A O 1
ATOM 885 N N . GLY A 1 116 ? -4.202 -0.680 22.797 1.00 98.00 116 GLY A N 1
ATOM 886 C CA . GLY A 1 116 ? -2.893 -1.279 22.606 1.00 98.00 116 GLY A CA 1
ATOM 887 C C . GLY A 1 116 ? -2.168 -0.691 21.412 1.00 98.00 116 GLY A C 1
ATOM 888 O O . GLY A 1 116 ? -2.506 0.385 20.925 1.00 98.00 116 GLY A O 1
ATOM 889 N N . GLU A 1 117 ? -1.175 -1.429 20.938 1.00 98.06 117 GLU A N 1
ATOM 890 C CA . GLU A 1 117 ? -0.384 -1.083 19.767 1.00 98.06 117 GLU A CA 1
ATOM 891 C C . GLU A 1 117 ? -0.346 -2.288 18.826 1.00 98.06 117 GLU A C 1
ATOM 893 O O . GLU A 1 117 ? -0.180 -3.427 19.267 1.00 98.06 117 GLU A O 1
ATOM 898 N N . LEU A 1 118 ? -0.544 -2.039 17.534 1.00 97.56 118 LEU A N 1
ATOM 899 C CA . LEU A 1 118 ? -0.302 -3.011 16.474 1.00 97.56 118 LEU A CA 1
ATOM 900 C C . LEU A 1 118 ? 1.112 -2.800 15.946 1.00 97.56 118 LEU A C 1
ATOM 902 O O . LEU A 1 118 ? 1.452 -1.692 15.536 1.00 97.56 118 LEU A O 1
ATOM 906 N N . GLU A 1 119 ? 1.913 -3.860 15.936 1.00 97.81 119 GLU A N 1
ATOM 907 C CA . GLU A 1 119 ? 3.244 -3.859 15.335 1.00 97.81 119 GLU A CA 1
ATOM 908 C C . GLU A 1 119 ? 3.184 -4.558 13.974 1.00 97.81 119 GLU A C 1
ATOM 910 O O . GLU A 1 119 ? 2.882 -5.748 13.884 1.00 97.81 119 GLU A O 1
ATOM 915 N N . PHE A 1 120 ? 3.477 -3.803 12.918 1.00 97.88 120 PHE A N 1
ATOM 916 C CA . PHE A 1 120 ? 3.701 -4.321 11.576 1.00 97.88 120 PHE A CA 1
ATOM 917 C C . PHE A 1 120 ? 5.200 -4.434 11.362 1.00 97.88 120 PHE A C 1
ATOM 919 O O . PHE A 1 120 ? 5.890 -3.419 11.284 1.00 97.88 120 PHE A O 1
ATOM 926 N N . THR A 1 121 ? 5.704 -5.659 11.269 1.00 97.12 121 THR A N 1
ATOM 927 C CA . THR A 1 121 ? 7.110 -5.912 10.923 1.00 97.12 121 THR A CA 1
ATOM 928 C C . THR A 1 121 ? 7.373 -5.663 9.429 1.00 97.12 121 THR A C 1
ATOM 930 O O . THR A 1 121 ? 6.439 -5.427 8.655 1.00 97.12 121 THR A O 1
ATOM 933 N N . ASN A 1 122 ? 8.644 -5.673 9.011 1.00 94.50 122 ASN A N 1
ATOM 934 C CA . ASN A 1 122 ? 8.998 -5.548 7.592 1.00 94.50 122 ASN A CA 1
ATOM 935 C C . ASN A 1 122 ? 8.259 -6.607 6.758 1.00 94.50 122 ASN A C 1
ATOM 937 O O . ASN A 1 122 ? 8.179 -7.764 7.169 1.00 94.50 122 ASN A O 1
ATOM 941 N N . ASP A 1 123 ? 7.712 -6.203 5.614 1.00 93.75 123 ASP A N 1
ATOM 942 C CA . ASP A 1 123 ? 6.910 -7.023 4.691 1.00 93.75 123 ASP A CA 1
ATOM 943 C C . ASP A 1 123 ? 5.556 -7.518 5.234 1.00 93.75 123 ASP A C 1
ATOM 945 O O . ASP A 1 123 ? 4.805 -8.197 4.528 1.00 93.75 123 ASP A O 1
ATOM 949 N N . GLN A 1 124 ? 5.182 -7.154 6.464 1.00 95.69 124 GLN A N 1
ATOM 950 C CA . GLN A 1 124 ? 3.874 -7.492 7.015 1.00 95.69 124 GLN A CA 1
ATOM 951 C C . GLN A 1 124 ? 2.798 -6.533 6.497 1.00 95.69 124 G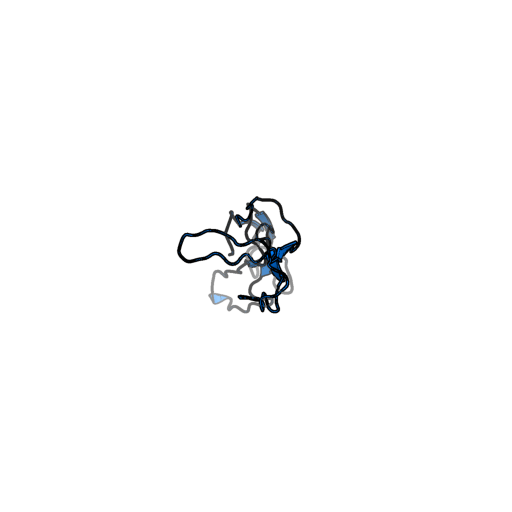LN A C 1
ATOM 953 O O . GLN A 1 124 ? 2.947 -5.311 6.580 1.00 95.69 124 GLN A O 1
ATOM 958 N N . THR A 1 125 ? 1.689 -7.097 6.009 1.00 93.94 125 THR A N 1
ATOM 959 C CA . THR A 1 125 ? 0.599 -6.345 5.361 1.00 93.94 125 THR A CA 1
ATOM 960 C C . THR A 1 125 ? -0.744 -6.391 6.095 1.00 93.94 125 THR A C 1
ATOM 962 O O . THR A 1 125 ? -1.621 -5.583 5.787 1.00 93.94 125 THR A O 1
ATOM 965 N N . THR A 1 126 ? -0.904 -7.275 7.086 1.00 92.06 126 THR A N 1
ATOM 966 C CA . THR A 1 126 ? -2.107 -7.429 7.932 1.00 92.06 126 THR A CA 1
ATOM 967 C C . THR A 1 126 ? -1.754 -7.849 9.349 1.00 92.06 126 THR A C 1
ATOM 969 O O . THR A 1 126 ? -0.696 -8.508 9.504 1.00 92.06 126 THR A O 1
#

Radius of gyration: 30.01 Å; chains: 1; bounding box: 61×23×83 Å

InterPro domains:
  IPR003644 Na-Ca exchanger/integrin-beta4 [PF03160] (56-125)
  IPR003644 Na-Ca exchanger/integrin-beta4 [SM00237] (50-126)
  IPR038081 CalX-like domain superfamily [G3DSA:2.60.40.2030] (1-54)
  IPR038081 CalX-like domain superfamily [G3DSA:2.60.40.2030] (55-126)
  IPR038081 CalX-like domain superfamily [SSF141072] (1-68)
  IPR038081 CalX-like domain superfamily [SSF141072] (60-126)
  IPR051171 Calcium/Cation Antiporter [PTHR11878] (1-125)

Organism: Cirrhinus mrigala (NCBI:txid683832)

pLDDT: mean 91.32, std 9.11, range [60.78, 98.19]

Secondary structure (DSSP, 8-state):
-PPP--SS----EEEEEE------B-TT--B----TTS--S----S--EEEEEEPP-----EEEES-S-----GGG------EEEES---S-EEEEEE---SSS-TTTTSS---EEEEEE-TT---

Sequence (126 aa):
VGIIDDDIFEEDEHFFVRLLNLRVGDAEGMFESDDADQAPKGRLVEPLMATVTILDDDHAGIFTFTDRLVRVSESVGTMEVTVVRNSGARGTVIIPYHTEPGTAQGGGVDYEDTHGELEFTNDQTT

Foldseek 3Di:
DDDDDDQDDDAKDKDKDFDDDDFDDDPVRDTDDPPVPDDDPDDDDPPRMDMDIDHDQNDCFDKDWPDPDDDDDLVPVDDDTDIFTPSHQHAKDKAKDWDDDDVDDEPPRSYDTDIDIDIRGRPRTD